Protein AF-A0A0C2SSU4-F1 (afdb_monomer_lite)

Organism: Amanita muscaria (strain Koide BX008) (NCBI:txid946122)

Secondary structure (DSSP, 8-state):
--TTSSSHHHHHHHHHHTSS-TT--HHHHHHHIIIIITSTT--GGGGGG--HHHHHHHHHHHHHHHHHHHHS-GGGT-------PPPP-TT----

Foldseek 3Di:
DQPPDPDPVVSVLVVVQPPPDPPHDPVVSVCCVPVAVPDPPHDVVVCPPDDPVVVVVVVVVVVVVVCCCVVQPVVVVHDDDDDDDDDPDDDPDDD

Structure (mmCIF, N/CA/C/O backbone):
data_AF-A0A0C2SSU4-F1
#
_entry.id   AF-A0A0C2SSU4-F1
#
loop_
_atom_site.group_PDB
_atom_site.id
_atom_site.type_symbol
_atom_site.label_atom_id
_atom_site.label_alt_id
_atom_site.label_comp_id
_atom_site.label_asym_id
_atom_site.label_entity_id
_atom_site.label_seq_id
_atom_site.pdbx_PDB_ins_code
_atom_site.Cartn_x
_atom_site.Cartn_y
_atom_site.Cartn_z
_atom_site.occupancy
_atom_site.B_iso_or_equiv
_atom_site.auth_seq_id
_atom_site.auth_comp_id
_atom_site.auth_asym_id
_atom_site.auth_atom_id
_atom_site.pdbx_PDB_model_num
ATOM 1 N N . TYR A 1 1 ? 4.659 5.794 -26.457 1.00 57.53 1 TYR A N 1
ATOM 2 C CA . TYR A 1 1 ? 6.025 5.295 -26.193 1.00 57.53 1 TYR A CA 1
ATOM 3 C C . TYR A 1 1 ? 6.331 5.559 -24.725 1.00 57.53 1 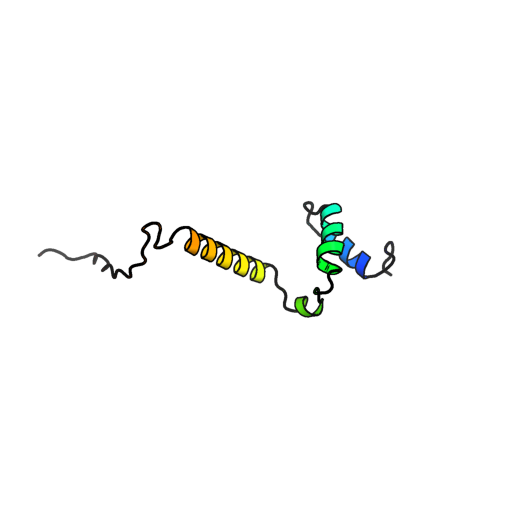TYR A C 1
ATOM 5 O O . TYR A 1 1 ? 6.200 6.699 -24.312 1.00 57.53 1 TYR A O 1
ATOM 13 N N . PHE A 1 2 ? 6.660 4.533 -23.931 1.00 68.12 2 PHE A N 1
ATOM 14 C CA . PHE A 1 2 ? 6.808 4.633 -22.463 1.00 68.12 2 PHE A CA 1
ATOM 15 C C . PHE A 1 2 ? 8.220 5.035 -22.004 1.00 68.12 2 PHE A C 1
ATOM 17 O O . PHE A 1 2 ? 8.569 4.847 -20.845 1.00 68.12 2 PHE A O 1
ATOM 24 N N . HIS A 1 3 ? 9.038 5.591 -22.902 1.00 67.88 3 HIS A N 1
ATOM 25 C CA . HIS A 1 3 ? 10.413 5.978 -22.589 1.00 67.88 3 HIS A CA 1
ATOM 26 C C . HIS A 1 3 ? 10.433 7.102 -21.548 1.00 67.88 3 HIS A C 1
ATOM 28 O O . HIS A 1 3 ? 9.625 8.026 -21.649 1.00 67.88 3 HIS A O 1
ATOM 34 N N . PRO A 1 4 ? 11.343 7.046 -20.561 1.00 83.75 4 PRO A N 1
ATOM 35 C CA . PRO A 1 4 ? 12.512 6.157 -20.445 1.00 83.75 4 PRO A CA 1
ATOM 36 C C . PRO A 1 4 ? 12.249 4.762 -19.832 1.00 83.75 4 PRO A C 1
ATOM 38 O O . PRO A 1 4 ? 13.196 4.016 -19.600 1.00 83.75 4 PRO A O 1
ATOM 41 N N . PHE A 1 5 ? 11.000 4.385 -19.555 1.00 86.19 5 PHE A N 1
ATOM 42 C CA . PHE A 1 5 ? 10.668 3.146 -18.849 1.00 86.19 5 PHE A CA 1
ATOM 43 C C . PHE A 1 5 ? 10.494 1.936 -19.788 1.00 86.19 5 PHE A C 1
ATOM 45 O O . PHE A 1 5 ? 9.989 2.078 -20.904 1.00 86.19 5 PHE A O 1
ATOM 52 N N . PRO A 1 6 ? 10.861 0.720 -19.331 1.00 87.19 6 PRO A N 1
ATOM 53 C CA . PRO A 1 6 ? 10.839 -0.493 -20.155 1.00 87.19 6 PRO A CA 1
ATOM 54 C C . PRO A 1 6 ? 9.429 -1.036 -20.429 1.00 87.19 6 PRO A C 1
ATOM 56 O O . PRO A 1 6 ? 9.246 -1.844 -21.335 1.00 87.19 6 PRO A O 1
ATOM 59 N N . ASN A 1 7 ? 8.428 -0.637 -19.640 1.00 89.62 7 ASN A N 1
ATOM 60 C CA . ASN A 1 7 ? 7.045 -1.080 -19.793 1.00 89.62 7 ASN A CA 1
ATOM 61 C C . ASN A 1 7 ? 6.058 -0.040 -19.232 1.00 89.62 7 ASN A C 1
ATOM 63 O O . ASN A 1 7 ? 6.435 0.878 -18.496 1.00 89.62 7 ASN A O 1
ATOM 67 N N . ALA A 1 8 ? 4.780 -0.205 -19.580 1.00 88.81 8 ALA A N 1
ATOM 68 C CA . ALA A 1 8 ? 3.705 0.690 -19.159 1.00 88.81 8 ALA A CA 1
ATOM 69 C C . ALA A 1 8 ? 3.498 0.700 -17.636 1.00 88.81 8 ALA A C 1
ATOM 71 O O . ALA A 1 8 ? 3.243 1.755 -17.063 1.00 88.81 8 ALA A O 1
ATOM 72 N N . SER A 1 9 ? 3.644 -0.446 -16.966 1.00 89.50 9 SER A N 1
ATOM 73 C CA . SER A 1 9 ? 3.437 -0.558 -15.517 1.00 89.50 9 SER A CA 1
ATOM 74 C C . SER A 1 9 ? 4.443 0.285 -14.733 1.00 89.50 9 SER A C 1
ATOM 76 O O . SER A 1 9 ? 4.052 1.053 -13.856 1.00 89.50 9 SER A O 1
ATOM 78 N N . SER A 1 10 ? 5.727 0.211 -15.091 1.00 89.50 10 SER A N 1
ATOM 79 C CA . SER A 1 10 ? 6.783 1.049 -14.518 1.00 89.50 10 SER A CA 1
ATOM 80 C C . SER A 1 10 ? 6.520 2.530 -14.777 1.00 89.50 10 SER A C 1
ATOM 82 O O . SER A 1 10 ? 6.678 3.337 -13.865 1.00 89.50 10 SER A O 1
ATOM 84 N N . TYR A 1 11 ? 6.062 2.886 -15.982 1.00 91.50 11 TYR A N 1
ATOM 85 C CA . TYR A 1 11 ? 5.671 4.261 -16.292 1.00 91.50 11 TYR A CA 1
ATOM 86 C C . TYR A 1 11 ? 4.512 4.742 -15.410 1.00 91.50 11 TYR A C 1
ATOM 88 O O . TYR A 1 11 ? 4.626 5.800 -14.803 1.00 91.50 11 TYR A O 1
ATOM 96 N N . HIS A 1 12 ? 3.423 3.979 -15.282 1.00 90.06 12 HIS A N 1
ATOM 97 C CA . HIS A 1 12 ? 2.271 4.378 -14.470 1.00 90.06 12 HIS A CA 1
ATOM 98 C C . HIS A 1 12 ? 2.618 4.510 -12.985 1.00 90.06 12 HIS A C 1
ATOM 100 O O . HIS A 1 12 ? 2.189 5.473 -12.351 1.00 90.06 12 HIS A O 1
ATOM 106 N N . LEU A 1 13 ? 3.431 3.595 -12.446 1.00 90.75 13 LEU A N 1
ATOM 107 C CA . LEU A 1 13 ? 3.907 3.666 -11.064 1.00 90.75 13 LEU A CA 1
ATOM 108 C C . LEU A 1 13 ? 4.756 4.914 -10.823 1.00 90.75 13 LEU A C 1
ATOM 110 O O . LEU A 1 13 ? 4.530 5.625 -9.848 1.00 90.75 13 LEU A O 1
ATOM 114 N N . MET A 1 14 ? 5.694 5.209 -11.723 1.00 90.88 14 MET A N 1
ATOM 115 C CA . MET A 1 14 ? 6.563 6.381 -11.599 1.00 90.88 14 MET A CA 1
ATOM 116 C C . MET A 1 14 ? 5.797 7.686 -11.836 1.00 90.88 14 MET A C 1
ATOM 118 O O . MET A 1 14 ? 5.977 8.646 -11.095 1.00 90.88 14 MET A O 1
ATOM 122 N N . ASN A 1 15 ? 4.882 7.716 -12.804 1.00 90.62 15 ASN A N 1
ATOM 123 C CA . ASN A 1 15 ? 4.017 8.867 -13.055 1.00 90.62 15 ASN A CA 1
ATOM 124 C C . ASN A 1 15 ? 3.110 9.166 -11.851 1.00 90.62 15 ASN A C 1
ATOM 126 O O . ASN A 1 15 ? 2.959 10.321 -11.467 1.00 90.62 15 ASN A O 1
ATOM 130 N N . TRP A 1 16 ? 2.548 8.133 -11.215 1.00 88.62 16 TRP A N 1
ATOM 131 C CA . TRP A 1 16 ? 1.813 8.284 -9.957 1.00 88.62 16 TRP A CA 1
ATOM 132 C C . TRP A 1 16 ? 2.724 8.732 -8.808 1.00 88.62 16 TRP A C 1
ATOM 134 O O . TRP A 1 16 ? 2.343 9.600 -8.023 1.00 88.62 16 TRP A O 1
ATOM 144 N N . PHE A 1 17 ? 3.934 8.181 -8.707 1.00 87.88 17 PHE A N 1
ATOM 145 C CA . PHE A 1 17 ? 4.879 8.540 -7.652 1.00 87.88 17 PHE A CA 1
ATOM 146 C C . PHE A 1 17 ? 5.255 10.025 -7.694 1.00 87.88 17 PHE A C 1
ATOM 148 O O . PHE A 1 17 ? 5.255 10.685 -6.660 1.00 87.88 17 PHE A O 1
ATOM 155 N N . TYR A 1 18 ? 5.512 10.553 -8.891 1.00 87.81 18 TYR A N 1
ATOM 156 C CA . TYR A 1 18 ? 5.841 11.962 -9.099 1.00 87.81 18 TYR A CA 1
ATOM 157 C C . TYR A 1 18 ? 4.610 12.880 -9.200 1.00 87.81 18 TYR A C 1
ATOM 159 O O . TYR A 1 18 ? 4.769 14.087 -9.377 1.00 87.81 18 TYR A O 1
ATOM 167 N N . SER A 1 19 ? 3.386 12.353 -9.070 1.00 84.44 19 SER A N 1
ATOM 168 C CA . SER A 1 19 ? 2.172 13.179 -9.070 1.00 84.44 19 SER A CA 1
ATOM 169 C C . SER A 1 19 ? 2.015 13.948 -7.750 1.00 84.44 19 SER A C 1
ATOM 171 O O . SER A 1 19 ? 2.057 13.336 -6.685 1.00 84.44 19 SER A O 1
ATOM 173 N N . GLU A 1 20 ? 1.867 15.278 -7.848 1.00 65.94 20 GLU A N 1
ATOM 174 C CA . GLU A 1 20 ? 1.445 16.328 -6.878 1.00 65.94 20 GLU A CA 1
ATOM 175 C C . GLU A 1 20 ? 1.773 16.194 -5.367 1.00 65.94 20 GLU A C 1
ATOM 177 O O . GLU A 1 20 ? 1.306 16.981 -4.547 1.00 65.94 20 GLU A O 1
ATOM 182 N N . SER A 1 21 ? 2.607 15.248 -4.948 1.00 71.50 21 SER A N 1
ATOM 183 C CA . SER A 1 21 ? 2.800 14.882 -3.547 1.00 71.50 21 SER A CA 1
ATOM 184 C C . SER A 1 21 ? 4.272 14.617 -3.256 1.00 71.50 21 SER A C 1
ATOM 186 O O . SER A 1 21 ? 4.824 13.577 -3.600 1.00 71.50 21 SER A O 1
ATOM 188 N N . ASN A 1 22 ? 4.884 15.543 -2.516 1.00 71.75 22 ASN A N 1
ATOM 189 C CA . ASN A 1 22 ? 6.289 15.465 -2.101 1.00 71.75 22 ASN A CA 1
ATOM 190 C C . ASN A 1 22 ? 6.530 14.540 -0.890 1.00 71.75 22 ASN A C 1
ATOM 192 O O . ASN A 1 22 ? 7.647 14.458 -0.391 1.00 71.75 22 ASN A O 1
ATOM 196 N N . SER A 1 23 ? 5.495 13.868 -0.377 1.00 82.00 23 SER A N 1
ATOM 197 C CA . SER A 1 23 ? 5.592 13.004 0.809 1.00 82.00 23 SER A CA 1
ATOM 198 C C . SER A 1 23 ? 5.918 11.543 0.487 1.00 82.00 23 SER A C 1
ATOM 200 O O . SER A 1 23 ? 6.118 10.746 1.403 1.00 82.00 23 SER A O 1
ATOM 202 N N . LYS A 1 24 ? 5.964 11.171 -0.798 1.00 85.94 24 LYS A N 1
ATOM 203 C CA . LYS A 1 24 ? 6.265 9.804 -1.231 1.00 85.94 24 LYS A CA 1
ATOM 204 C C . LYS A 1 24 ? 7.773 9.594 -1.296 1.00 85.94 24 LYS A C 1
ATOM 206 O O . LYS A 1 24 ? 8.506 10.396 -1.865 1.00 85.94 24 LYS A O 1
ATOM 211 N N . THR A 1 25 ? 8.236 8.479 -0.745 1.00 88.38 25 THR A N 1
ATOM 212 C CA . THR A 1 25 ? 9.650 8.080 -0.796 1.00 88.38 25 THR A CA 1
ATOM 213 C C . THR A 1 25 ? 9.840 6.865 -1.695 1.00 88.38 25 THR A C 1
ATOM 215 O O . THR A 1 25 ? 8.981 5.984 -1.744 1.00 88.38 25 THR A O 1
ATOM 218 N N . LEU A 1 26 ? 10.986 6.774 -2.376 1.00 90.00 26 LEU A N 1
ATOM 219 C CA . LEU A 1 26 ? 11.287 5.638 -3.258 1.00 90.00 26 LEU A CA 1
ATOM 220 C C . LEU A 1 26 ? 11.200 4.295 -2.510 1.00 90.00 26 LEU A C 1
ATOM 222 O O . LEU A 1 26 ? 10.624 3.340 -3.016 1.00 90.00 26 LEU A O 1
ATOM 226 N N . GLY A 1 27 ? 11.641 4.251 -1.248 1.00 91.38 27 GLY A N 1
ATOM 227 C CA . GLY A 1 27 ? 11.523 3.048 -0.420 1.00 91.38 27 GLY A CA 1
ATOM 228 C C . GLY A 1 27 ? 10.082 2.658 -0.058 1.00 91.38 27 GLY A C 1
ATOM 229 O O . GLY A 1 27 ? 9.822 1.489 0.221 1.00 91.38 27 GLY A O 1
ATOM 230 N N . GLN A 1 28 ? 9.129 3.597 -0.050 1.00 89.56 28 GLN A N 1
ATOM 231 C CA . GLN A 1 28 ? 7.702 3.270 0.075 1.00 89.56 28 GLN A CA 1
ATOM 232 C C . GLN A 1 28 ? 7.134 2.732 -1.241 1.00 89.56 28 GLN A C 1
ATOM 234 O O . GLN A 1 28 ? 6.289 1.840 -1.203 1.00 89.56 28 GLN A O 1
ATOM 239 N N . LEU A 1 29 ? 7.611 3.230 -2.387 1.00 91.69 29 LEU A N 1
ATOM 240 C CA . LEU A 1 29 ? 7.220 2.712 -3.699 1.00 91.69 29 LEU A CA 1
ATOM 241 C C . LEU A 1 29 ? 7.685 1.260 -3.882 1.00 91.69 29 LEU A C 1
ATOM 243 O O . LEU A 1 29 ? 6.881 0.412 -4.264 1.00 91.69 29 LEU A O 1
ATOM 247 N N . ASP A 1 30 ? 8.932 0.946 -3.527 1.00 92.88 30 ASP A N 1
ATOM 248 C CA . ASP A 1 30 ? 9.443 -0.430 -3.591 1.00 92.88 30 ASP A CA 1
ATOM 249 C C . ASP A 1 30 ? 8.636 -1.378 -2.696 1.00 92.88 30 ASP A C 1
ATOM 251 O O . ASP A 1 30 ? 8.259 -2.476 -3.113 1.00 92.88 30 ASP A O 1
ATOM 255 N N . ARG A 1 31 ? 8.295 -0.935 -1.476 1.00 93.94 31 ARG A N 1
ATOM 256 C CA . ARG A 1 31 ? 7.429 -1.710 -0.576 1.00 93.94 31 ARG A CA 1
ATOM 257 C C . ARG A 1 31 ? 6.032 -1.907 -1.151 1.00 93.94 31 ARG A C 1
ATOM 259 O O . ARG A 1 31 ? 5.509 -3.008 -1.029 1.00 93.94 31 ARG A O 1
ATOM 266 N N . LEU A 1 32 ? 5.438 -0.900 -1.791 1.00 93.00 32 LEU A N 1
ATOM 267 C CA . LEU A 1 32 ? 4.138 -1.043 -2.453 1.00 93.00 32 LEU A CA 1
ATOM 268 C C . LEU A 1 32 ? 4.185 -2.148 -3.517 1.00 93.00 32 LEU A C 1
ATOM 270 O O . LEU A 1 32 ? 3.311 -3.012 -3.552 1.00 93.00 32 LEU A O 1
ATOM 274 N N . VAL A 1 33 ? 5.225 -2.170 -4.351 1.00 93.19 33 VAL A N 1
ATOM 275 C CA . VAL A 1 33 ? 5.365 -3.196 -5.392 1.00 93.19 33 VAL A CA 1
ATOM 276 C C . VAL A 1 33 ? 5.541 -4.582 -4.772 1.00 93.19 33 VAL A C 1
ATOM 278 O O . VAL A 1 33 ? 4.788 -5.500 -5.089 1.00 93.19 33 VAL A O 1
ATOM 281 N N . GLN A 1 34 ? 6.498 -4.741 -3.857 1.00 93.75 34 GLN A N 1
ATOM 282 C CA . GLN A 1 34 ? 6.854 -6.053 -3.310 1.00 93.75 34 GLN A CA 1
ATOM 283 C C . GLN A 1 34 ? 5.818 -6.612 -2.331 1.00 93.75 34 GLN A C 1
ATOM 285 O O . GLN A 1 34 ? 5.583 -7.819 -2.291 1.00 93.75 34 GLN A O 1
ATOM 290 N N . GLN A 1 35 ? 5.230 -5.753 -1.501 1.00 93.88 35 GLN A N 1
ATOM 291 C CA . GLN A 1 35 ? 4.387 -6.175 -0.384 1.00 93.88 35 GLN A CA 1
ATOM 292 C C . GLN A 1 35 ? 2.894 -6.079 -0.679 1.00 93.88 35 GLN A C 1
ATOM 294 O O . GLN A 1 35 ? 2.124 -6.639 0.096 1.00 93.88 35 GLN A O 1
ATOM 299 N N . VAL A 1 36 ? 2.492 -5.409 -1.764 1.00 92.56 36 VAL A N 1
ATOM 300 C CA . VAL A 1 36 ? 1.081 -5.270 -2.151 1.00 92.56 36 VAL A CA 1
ATOM 301 C C . VAL A 1 36 ? 0.855 -5.830 -3.549 1.00 92.56 36 VAL A C 1
ATOM 303 O O . VAL A 1 36 ? 0.158 -6.823 -3.684 1.00 92.56 36 VAL A O 1
ATOM 306 N N . ILE A 1 37 ? 1.476 -5.253 -4.583 1.00 92.69 37 ILE A N 1
ATOM 307 C CA . ILE A 1 37 ? 1.142 -5.587 -5.981 1.00 92.69 37 ILE A CA 1
ATOM 308 C C . ILE A 1 37 ? 1.564 -7.013 -6.359 1.00 92.69 37 ILE A C 1
ATOM 310 O O . ILE A 1 37 ? 0.829 -7.706 -7.052 1.00 92.69 37 ILE A O 1
ATOM 314 N N . LEU A 1 38 ? 2.743 -7.462 -5.916 1.00 93.50 38 LEU A N 1
ATOM 315 C CA . LEU A 1 38 ? 3.261 -8.804 -6.220 1.00 93.50 38 LEU A CA 1
ATOM 316 C C . LEU A 1 38 ? 2.706 -9.907 -5.308 1.00 93.50 38 LEU A C 1
ATOM 318 O O . LEU A 1 38 ? 3.116 -11.064 -5.422 1.00 93.50 38 LEU A O 1
ATOM 322 N N . LYS A 1 39 ? 1.809 -9.576 -4.376 1.00 94.38 39 LYS A N 1
ATOM 323 C CA . LYS A 1 39 ? 1.213 -10.583 -3.504 1.00 94.38 39 LYS A CA 1
ATOM 324 C C . LYS A 1 39 ? 0.259 -11.487 -4.301 1.00 94.38 39 LYS A C 1
ATOM 326 O O . LYS A 1 39 ? -0.474 -10.992 -5.151 1.00 94.38 39 LYS A O 1
ATOM 331 N N . PRO A 1 40 ? 0.241 -12.807 -4.039 1.00 91.56 40 PRO A N 1
ATOM 332 C CA . PRO A 1 40 ? -0.541 -13.762 -4.832 1.00 91.56 40 PRO A CA 1
ATOM 333 C C . PRO A 1 40 ? -2.061 -13.589 -4.687 1.00 91.56 40 PRO A C 1
ATOM 335 O O . PRO A 1 40 ? -2.823 -14.031 -5.540 1.00 91.56 40 PRO A O 1
ATOM 338 N N . ASP A 1 41 ? -2.503 -12.966 -3.600 1.00 93.06 41 ASP A N 1
ATOM 339 C CA . ASP A 1 41 ? -3.892 -12.627 -3.305 1.00 93.06 41 ASP A CA 1
ATOM 340 C C . ASP A 1 41 ? -4.302 -11.246 -3.837 1.00 93.06 41 ASP A C 1
ATOM 342 O O . ASP A 1 41 ? -5.487 -10.918 -3.820 1.00 93.06 41 ASP A O 1
ATOM 346 N N . PHE A 1 42 ? -3.362 -10.450 -4.353 1.00 91.38 42 PHE A N 1
ATOM 347 C CA . PHE A 1 42 ? -3.665 -9.148 -4.931 1.00 91.38 42 PHE A CA 1
ATOM 348 C C . PHE A 1 42 ? -4.225 -9.29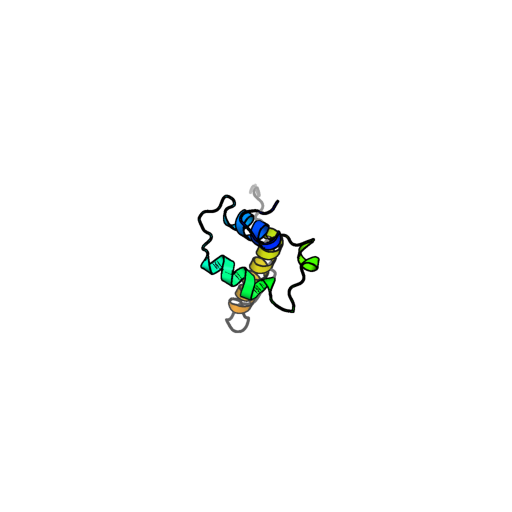5 -6.348 1.00 91.38 42 PHE A C 1
ATOM 350 O O . PHE A 1 42 ? -3.555 -9.783 -7.260 1.00 91.38 42 PHE A O 1
ATOM 357 N N . LYS A 1 43 ? -5.458 -8.824 -6.552 1.00 92.56 43 LYS A N 1
ATOM 358 C CA . LYS A 1 43 ? -6.131 -8.842 -7.853 1.00 92.56 43 LYS A CA 1
ATOM 359 C C . LYS A 1 43 ? -6.495 -7.427 -8.267 1.00 92.56 43 LYS A C 1
ATOM 361 O O . LYS A 1 43 ? -7.245 -6.740 -7.580 1.00 92.56 43 LYS A O 1
ATOM 366 N N . CYS A 1 44 ? -6.021 -7.006 -9.439 1.00 88.44 44 CYS A N 1
ATOM 367 C CA . CYS A 1 44 ? -6.385 -5.699 -9.997 1.00 88.44 44 CYS A CA 1
ATOM 368 C C . CYS A 1 44 ? -7.902 -5.531 -10.180 1.00 88.44 44 CYS A C 1
ATOM 370 O O . CYS A 1 44 ? -8.407 -4.416 -10.090 1.00 88.44 44 CYS A O 1
ATOM 372 N N . GLU A 1 45 ? -8.633 -6.621 -10.413 1.00 92.25 45 GLU A N 1
ATOM 373 C CA . GLU A 1 45 ? -10.092 -6.628 -10.579 1.00 92.25 45 GLU A CA 1
ATOM 374 C C . GLU A 1 45 ? -10.829 -6.102 -9.339 1.00 92.25 45 GLU A C 1
ATOM 376 O O . GLU A 1 45 ? -11.822 -5.382 -9.464 1.00 92.25 45 GLU A O 1
ATOM 381 N N . ASP A 1 46 ? -10.298 -6.375 -8.144 1.00 90.81 46 ASP A N 1
ATOM 382 C CA . ASP A 1 46 ? -10.883 -5.916 -6.881 1.00 90.81 46 ASP A CA 1
ATOM 383 C C . ASP A 1 46 ? -10.783 -4.387 -6.733 1.00 90.81 46 ASP A C 1
ATOM 385 O O . ASP A 1 46 ? -11.563 -3.765 -6.007 1.00 90.81 46 ASP A O 1
ATOM 389 N N . LEU A 1 47 ? -9.865 -3.752 -7.472 1.00 90.25 47 LEU A N 1
ATOM 390 C CA . LEU A 1 47 ? -9.652 -2.308 -7.440 1.00 90.25 47 LEU A CA 1
ATOM 391 C C . LEU A 1 47 ? -10.603 -1.515 -8.343 1.00 90.25 47 LEU A C 1
ATOM 393 O O . LEU A 1 47 ? -10.663 -0.293 -8.224 1.00 90.25 47 LEU A O 1
ATOM 397 N N . ILE A 1 48 ? -11.401 -2.170 -9.193 1.00 90.94 48 ILE A N 1
ATOM 398 C CA . ILE A 1 48 ? -12.327 -1.486 -10.118 1.00 90.94 48 ILE A CA 1
ATOM 399 C C . ILE A 1 48 ? -13.342 -0.612 -9.364 1.00 90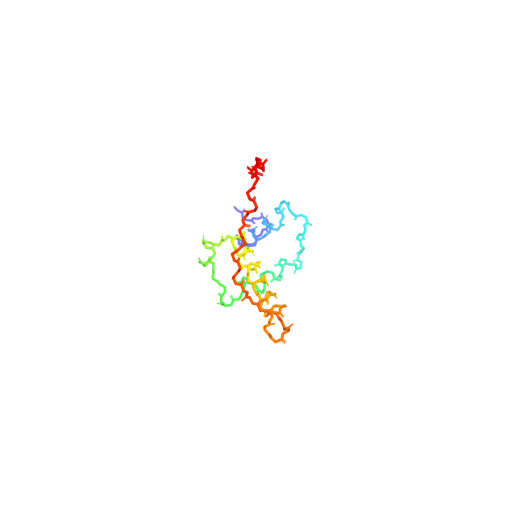.94 48 ILE A C 1
ATOM 401 O O . ILE A 1 48 ? -13.740 0.446 -9.846 1.00 90.94 48 ILE A O 1
ATOM 405 N N . LYS A 1 49 ? -13.761 -1.045 -8.171 1.00 88.81 49 LYS A N 1
ATOM 406 C CA . LYS A 1 49 ? -14.695 -0.311 -7.297 1.00 88.81 49 LYS A CA 1
ATOM 407 C C . LYS A 1 49 ? -14.016 0.231 -6.036 1.00 88.81 49 LYS A C 1
ATOM 409 O O . LYS A 1 49 ? -14.699 0.588 -5.073 1.00 88.81 49 LYS A O 1
ATOM 414 N N . PHE A 1 50 ? -12.684 0.232 -6.005 1.00 90.38 50 PHE A N 1
ATOM 415 C CA . PHE A 1 50 ? -11.935 0.683 -4.844 1.00 90.38 50 PHE A CA 1
ATOM 416 C C . PHE A 1 50 ? -12.005 2.204 -4.713 1.00 90.38 50 PHE A C 1
ATOM 418 O O . PHE A 1 50 ? -11.764 2.950 -5.661 1.00 90.38 50 PHE A O 1
ATOM 425 N N . HIS A 1 51 ? -12.287 2.663 -3.495 1.00 90.06 51 HIS A N 1
ATOM 426 C CA . HIS A 1 51 ? -12.293 4.075 -3.145 1.00 90.06 51 HIS A CA 1
ATOM 427 C C . HIS A 1 51 ? -11.581 4.267 -1.808 1.00 90.06 51 HIS A C 1
ATOM 429 O O . HIS A 1 51 ? -12.078 3.830 -0.770 1.00 90.06 51 HIS A O 1
ATOM 435 N N . ALA A 1 52 ? -10.446 4.971 -1.828 1.00 89.19 52 ALA A N 1
ATOM 436 C CA . ALA A 1 52 ? -9.610 5.173 -0.643 1.00 89.19 52 ALA A CA 1
ATOM 437 C C . ALA A 1 52 ? -10.387 5.788 0.536 1.00 89.19 52 ALA A C 1
ATOM 439 O O . ALA A 1 52 ? -10.266 5.316 1.662 1.00 89.19 52 ALA A O 1
ATOM 440 N N . ASN A 1 53 ? -11.251 6.776 0.270 1.00 90.38 53 ASN A N 1
ATOM 441 C CA . ASN A 1 53 ? -12.066 7.423 1.306 1.00 90.38 53 ASN A CA 1
ATOM 442 C C . ASN A 1 53 ? -13.026 6.447 1.994 1.00 90.38 53 ASN A C 1
ATOM 444 O O . ASN A 1 53 ? -13.169 6.481 3.213 1.00 90.38 53 ASN A O 1
ATOM 448 N N . ARG A 1 54 ? -13.659 5.553 1.226 1.00 90.75 54 ARG A N 1
ATOM 449 C CA . ARG A 1 54 ? -14.601 4.568 1.767 1.00 90.75 54 ARG A CA 1
ATOM 450 C C . ARG A 1 54 ? -13.887 3.562 2.665 1.00 90.75 54 ARG A C 1
ATOM 452 O O . ARG A 1 54 ? -14.378 3.248 3.746 1.00 90.75 54 ARG A O 1
ATOM 459 N N . GLU A 1 55 ? -12.732 3.069 2.228 1.00 87.69 55 GLU A N 1
ATOM 460 C CA . GLU A 1 55 ? -11.959 2.111 3.020 1.00 87.69 55 GLU A CA 1
ATOM 461 C C . GLU A 1 55 ? -11.347 2.760 4.267 1.00 87.69 55 GLU A C 1
ATOM 463 O O . GLU A 1 55 ? -11.348 2.133 5.325 1.00 87.69 55 GLU A O 1
ATOM 468 N N . SER A 1 56 ? -10.927 4.030 4.191 1.00 86.50 56 SER A N 1
ATOM 469 C CA . SER A 1 56 ? -10.508 4.804 5.369 1.00 86.50 56 SER A CA 1
ATOM 470 C C . SER A 1 56 ? -11.643 4.931 6.382 1.00 86.50 56 SER A C 1
ATOM 472 O O . SER A 1 56 ? -11.469 4.559 7.535 1.00 86.50 56 SER A O 1
ATOM 474 N N . GLN A 1 57 ? -12.834 5.353 5.944 1.00 87.81 57 GLN A N 1
ATOM 475 C CA . GLN A 1 57 ? -14.002 5.470 6.822 1.00 87.81 57 GLN A CA 1
ATOM 476 C C . GLN A 1 57 ? -14.368 4.134 7.474 1.00 87.81 57 GLN A C 1
ATOM 478 O O . GLN A 1 57 ? -14.684 4.083 8.660 1.00 87.81 57 GLN A O 1
ATOM 483 N N . ARG A 1 58 ? -14.307 3.031 6.718 1.00 82.75 58 ARG A N 1
ATOM 484 C CA . ARG A 1 58 ? -14.565 1.691 7.260 1.00 82.75 58 ARG A CA 1
ATOM 485 C C . ARG A 1 58 ? -13.553 1.323 8.344 1.00 82.75 58 ARG A C 1
ATOM 487 O O . ARG A 1 58 ? -13.941 0.752 9.359 1.00 82.75 58 ARG A O 1
ATOM 494 N N . LEU A 1 59 ? -12.278 1.645 8.136 1.00 79.94 59 LEU A N 1
ATOM 495 C CA . LEU A 1 59 ? -11.217 1.410 9.111 1.00 79.94 59 LEU A CA 1
ATOM 496 C C . LEU A 1 59 ? -11.408 2.259 10.374 1.00 79.94 59 LEU A C 1
ATOM 498 O O . LEU A 1 59 ? -11.222 1.741 11.470 1.00 79.94 59 LEU A O 1
ATOM 502 N N . ASP A 1 60 ? -11.812 3.519 10.230 1.00 81.88 60 ASP A N 1
ATOM 503 C CA . ASP A 1 60 ? -12.057 4.416 11.362 1.00 81.88 60 ASP A CA 1
ATOM 504 C C . ASP A 1 60 ? -13.233 3.922 12.210 1.00 81.88 60 ASP A C 1
ATOM 506 O O . ASP A 1 60 ? -13.081 3.733 13.411 1.00 81.88 60 ASP A O 1
ATOM 510 N N . VAL A 1 61 ? -14.353 3.542 11.584 1.00 80.25 61 VAL A N 1
ATOM 511 C CA . VAL A 1 61 ? -15.501 2.948 12.295 1.00 80.25 61 VAL A CA 1
ATOM 512 C C . VAL A 1 61 ? -15.117 1.654 13.018 1.00 80.25 61 VAL A C 1
ATOM 514 O O . VAL A 1 61 ? -15.576 1.400 14.131 1.00 80.25 61 VAL A O 1
ATOM 517 N N . LEU A 1 62 ? -14.281 0.812 12.403 1.00 74.69 62 LEU A N 1
ATOM 518 C CA . LEU A 1 62 ? -13.801 -0.414 13.042 1.00 74.69 62 LEU A CA 1
ATOM 519 C C . LEU A 1 62 ? -12.874 -0.115 14.221 1.00 74.69 62 LEU A C 1
ATOM 521 O O . LEU A 1 62 ? -13.005 -0.767 15.253 1.00 74.69 62 LEU A O 1
ATOM 525 N N . LYS A 1 63 ? -11.968 0.858 14.096 1.00 73.62 63 LYS A N 1
ATOM 526 C CA . LYS A 1 63 ? -11.113 1.302 15.202 1.00 73.62 63 LYS A CA 1
ATOM 527 C C . LYS A 1 63 ? -11.943 1.859 16.343 1.00 73.62 63 LYS A C 1
ATOM 529 O O . LYS A 1 63 ? -11.723 1.445 17.473 1.00 73.62 63 LYS A O 1
ATOM 534 N N . ASP A 1 64 ? -12.911 2.720 16.049 1.00 74.69 64 ASP A N 1
ATOM 535 C CA . ASP A 1 64 ? -13.804 3.305 17.046 1.00 74.69 64 ASP A CA 1
ATOM 536 C C . ASP A 1 64 ? -14.622 2.227 17.747 1.00 74.69 64 ASP A C 1
ATOM 538 O O . ASP A 1 64 ? -14.776 2.260 18.964 1.00 74.69 64 ASP A O 1
ATOM 542 N N . LYS A 1 65 ? -15.092 1.220 17.003 1.00 71.88 65 LYS A N 1
ATOM 543 C CA . LYS A 1 65 ? -15.803 0.080 17.577 1.00 71.88 65 LYS A CA 1
ATOM 544 C C . LYS A 1 65 ? -14.898 -0.786 18.451 1.00 71.88 65 LYS A C 1
ATOM 546 O O . LYS A 1 65 ? -15.289 -1.113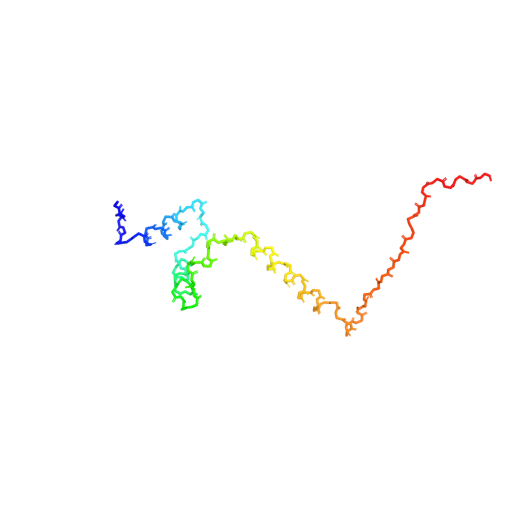 19.559 1.00 71.88 65 LYS A O 1
ATOM 551 N N . VAL A 1 66 ? -13.696 -1.136 17.991 1.00 73.75 66 VAL A N 1
ATOM 552 C CA . VAL A 1 66 ? -12.732 -1.932 18.774 1.00 73.75 66 VAL A CA 1
ATOM 553 C C . VAL A 1 66 ? -12.281 -1.173 20.022 1.00 73.75 66 VAL A C 1
ATOM 555 O O . VAL A 1 66 ? -12.181 -1.761 21.093 1.00 73.75 66 VAL A O 1
ATOM 558 N N . LEU A 1 67 ? -12.048 0.136 19.908 1.00 69.44 67 LEU A N 1
ATOM 559 C CA . LEU A 1 67 ? -11.758 1.008 21.043 1.00 69.44 67 LEU A CA 1
ATOM 560 C C . LEU A 1 67 ? -12.942 1.065 22.004 1.00 69.44 67 LEU A C 1
ATOM 562 O O . LEU A 1 67 ? -12.740 0.907 23.200 1.00 69.44 67 LEU A O 1
ATOM 566 N N . ALA A 1 68 ? -14.168 1.236 21.509 1.00 65.25 68 ALA A N 1
ATOM 567 C CA . ALA A 1 68 ? -15.357 1.246 22.352 1.00 65.25 68 ALA A CA 1
ATOM 568 C C . ALA A 1 68 ? -15.564 -0.101 23.063 1.00 65.25 68 ALA A C 1
ATOM 570 O O . ALA A 1 68 ? -15.793 -0.1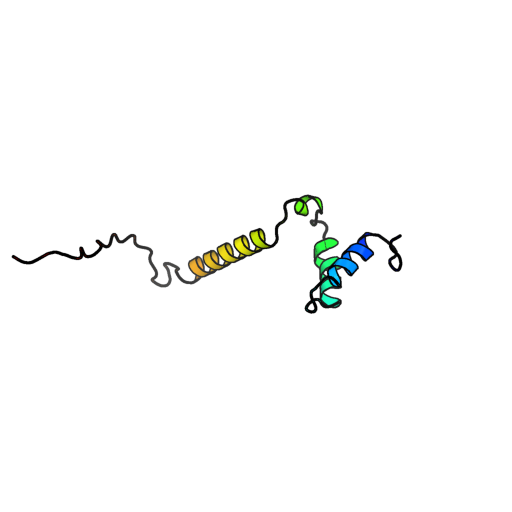27 24.268 1.00 65.25 68 ALA A O 1
ATOM 571 N N . ASP A 1 69 ? -15.400 -1.211 22.346 1.00 69.19 69 ASP A N 1
ATOM 572 C CA . ASP A 1 69 ? -15.497 -2.569 22.884 1.00 69.19 69 ASP A CA 1
ATOM 573 C C . ASP A 1 69 ? -14.341 -2.896 23.850 1.00 69.19 69 ASP A C 1
ATOM 575 O O . ASP A 1 69 ? -14.462 -3.819 24.648 1.00 69.19 69 ASP A O 1
ATOM 579 N N . SER A 1 70 ? -13.219 -2.170 23.795 1.00 68.69 70 SER A N 1
ATOM 580 C CA . SER A 1 70 ? -12.091 -2.322 24.725 1.00 68.69 70 SER A CA 1
ATOM 581 C C . SER A 1 70 ? -12.155 -1.380 25.927 1.00 68.69 70 SER A C 1
ATOM 583 O O . SER A 1 70 ? -11.645 -1.745 26.976 1.00 68.69 70 SER A O 1
ATOM 585 N N . LEU A 1 71 ? -12.704 -0.172 25.778 1.00 64.44 71 LEU A N 1
ATOM 586 C CA . LEU A 1 71 ? -12.735 0.862 26.823 1.00 64.44 71 LEU A CA 1
ATOM 587 C C . LEU A 1 71 ? -14.027 0.837 27.645 1.00 64.44 71 LEU A C 1
ATOM 589 O O . LEU A 1 71 ? -14.034 1.280 28.790 1.00 64.44 71 LEU A O 1
ATOM 593 N N . PHE A 1 72 ? -15.122 0.340 27.066 1.00 64.12 72 PHE A N 1
ATOM 594 C CA . PHE A 1 72 ? -16.439 0.279 27.701 1.00 64.12 72 PHE A CA 1
ATOM 595 C C . PHE A 1 72 ? -16.876 -1.168 27.940 1.00 64.12 72 PHE A C 1
ATOM 597 O O . PHE A 1 72 ? -18.037 -1.527 27.727 1.00 64.12 72 PHE A O 1
ATOM 604 N N . GLN A 1 73 ? -15.943 -2.020 28.367 1.00 62.78 73 GLN A N 1
ATOM 605 C CA . GLN A 1 73 ? -16.278 -3.383 28.757 1.00 62.78 73 GLN A CA 1
ATOM 606 C C . GLN A 1 73 ? -17.091 -3.378 30.049 1.00 62.78 73 GLN A C 1
ATOM 608 O O . GLN A 1 73 ? -16.779 -2.664 31.001 1.00 62.78 73 GLN A O 1
ATOM 613 N N . ALA A 1 74 ? -18.099 -4.251 30.119 1.00 60.06 74 ALA A N 1
ATOM 614 C CA . ALA A 1 74 ? -18.871 -4.471 31.343 1.00 60.06 74 ALA A CA 1
ATOM 615 C C . ALA A 1 74 ? -17.992 -4.915 32.524 1.00 60.06 74 ALA A C 1
ATOM 617 O O . ALA A 1 74 ? -18.322 -4.638 33.675 1.00 60.06 74 ALA A O 1
ATOM 618 N N . ALA A 1 75 ? -16.856 -5.560 32.232 1.00 60.47 75 ALA A N 1
ATOM 619 C CA . ALA A 1 75 ? -15.845 -5.927 33.219 1.00 60.47 75 ALA A CA 1
ATOM 620 C C . ALA A 1 75 ? -15.199 -4.705 33.898 1.00 60.47 75 ALA A C 1
ATOM 622 O O . ALA A 1 75 ? -14.886 -4.774 35.083 1.00 60.47 75 ALA A O 1
ATOM 623 N N . ASP A 1 76 ? -15.088 -3.577 33.190 1.00 67.00 76 ASP A N 1
ATOM 624 C CA . ASP A 1 76 ? -14.512 -2.325 33.697 1.00 67.00 76 ASP A CA 1
ATOM 625 C C . ASP A 1 76 ? -15.560 -1.430 34.388 1.00 67.00 76 ASP A C 1
ATOM 627 O O . ASP A 1 76 ? -15.318 -0.254 34.658 1.00 67.00 76 ASP A O 1
ATOM 631 N N . GLY A 1 77 ? -16.752 -1.969 34.671 1.00 71.50 77 GLY A N 1
ATOM 632 C CA . GLY A 1 77 ? -17.837 -1.254 35.349 1.00 71.50 77 GLY A CA 1
ATOM 633 C C . GLY A 1 77 ? -18.674 -0.348 34.441 1.00 71.50 77 GLY A C 1
ATOM 634 O O . GLY A 1 77 ? -19.592 0.318 34.922 1.00 71.50 77 GLY A O 1
ATOM 635 N N . TRP A 1 78 ? -18.411 -0.342 33.132 1.00 75.81 78 TRP A N 1
ATOM 636 C CA . TRP A 1 78 ? -19.200 0.401 32.153 1.00 75.81 78 TRP A CA 1
ATOM 637 C C . TRP A 1 78 ? -20.399 -0.416 31.681 1.00 75.81 78 TRP A C 1
ATOM 639 O O . TRP A 1 78 ? -20.256 -1.504 31.134 1.00 75.81 78 TRP A O 1
ATOM 649 N N . TYR A 1 79 ? -21.606 0.118 31.842 1.00 67.06 79 TYR A N 1
ATOM 650 C CA . TYR A 1 79 ? -22.825 -0.526 31.363 1.00 67.06 79 TYR A CA 1
ATOM 651 C C . TYR A 1 79 ? -23.665 0.465 30.563 1.00 67.06 79 TYR A C 1
ATOM 653 O O . TYR A 1 79 ? -23.810 1.636 30.911 1.00 67.06 79 TYR A O 1
ATOM 661 N N . LYS A 1 80 ? -24.208 -0.011 29.443 1.00 75.94 80 LYS A N 1
ATOM 662 C CA . LYS A 1 80 ? -25.030 0.805 28.553 1.00 75.94 80 LYS A CA 1
ATOM 663 C C . LYS A 1 80 ? -26.471 0.805 29.057 1.00 75.94 80 LYS A C 1
ATOM 665 O O . LYS A 1 80 ? -27.084 -0.256 29.141 1.00 75.94 80 LYS A O 1
ATOM 670 N N . ILE A 1 81 ? -27.020 1.985 29.342 1.00 79.75 81 ILE A N 1
ATOM 671 C CA . ILE A 1 81 ? -28.442 2.160 29.669 1.00 79.75 81 ILE A CA 1
ATOM 672 C C . ILE A 1 81 ? -29.113 3.091 28.667 1.00 79.75 81 ILE A C 1
ATOM 674 O O . ILE A 1 81 ? -28.518 4.065 28.211 1.00 79.75 81 ILE A O 1
ATOM 678 N N . ASN A 1 82 ? -30.370 2.799 28.342 1.00 82.06 82 ASN A N 1
ATOM 679 C CA . ASN A 1 82 ? -31.222 3.720 27.603 1.00 82.06 82 ASN A CA 1
ATOM 680 C C . ASN A 1 82 ? -31.993 4.564 28.619 1.00 82.06 82 ASN A C 1
ATOM 682 O O . ASN A 1 82 ? -32.842 4.037 29.337 1.00 82.06 82 ASN A O 1
ATOM 686 N N . LEU A 1 83 ? -31.691 5.860 28.686 1.00 82.94 83 LEU A N 1
ATOM 687 C CA . LEU A 1 83 ? -32.396 6.811 29.541 1.00 82.94 83 LEU A CA 1
ATOM 688 C C . LEU A 1 83 ? -33.185 7.784 28.660 1.00 82.94 83 LEU A C 1
ATOM 690 O O . LEU A 1 83 ? -32.621 8.425 27.776 1.00 82.94 83 LEU A O 1
ATOM 694 N N . SER A 1 84 ? -34.487 7.907 28.910 1.00 81.12 84 SER A N 1
ATOM 695 C CA . SER A 1 84 ? -35.327 8.929 28.284 1.00 81.12 84 SER A CA 1
ATOM 696 C C . SER A 1 84 ? -35.340 10.163 29.181 1.00 81.12 84 SER A C 1
ATOM 698 O O . SER A 1 84 ? -36.038 10.175 30.193 1.00 81.12 84 SER A O 1
ATOM 700 N N . ILE A 1 85 ? -34.556 11.185 28.837 1.00 82.12 85 ILE A N 1
ATOM 701 C CA . ILE A 1 85 ? -34.541 12.454 29.574 1.00 82.12 85 ILE A CA 1
ATOM 702 C C . ILE A 1 85 ? -35.602 13.373 28.959 1.00 82.12 85 ILE A C 1
ATOM 704 O O . ILE A 1 85 ? -35.479 13.718 27.781 1.00 82.12 85 ILE A O 1
ATOM 708 N N . PRO A 1 86 ? -36.643 13.777 29.706 1.00 80.12 86 PRO A N 1
ATOM 709 C CA . PRO A 1 86 ? -37.581 14.775 29.220 1.00 80.12 86 PRO A CA 1
ATOM 710 C C . PRO A 1 86 ? -36.854 16.114 29.080 1.00 80.12 86 PRO A C 1
ATOM 712 O O . PRO A 1 86 ? -36.170 16.562 30.001 1.00 80.12 86 PRO A O 1
ATOM 715 N N . VAL A 1 87 ? -36.993 16.755 27.922 1.00 79.56 87 VAL A N 1
ATOM 716 C CA . VAL A 1 87 ? -36.473 18.110 27.731 1.00 79.56 87 VAL A CA 1
ATOM 717 C C . VAL A 1 87 ? -37.216 19.074 28.666 1.00 79.56 87 VAL A C 1
ATOM 719 O O . VAL A 1 87 ? -38.443 18.983 28.775 1.00 79.56 87 VAL A O 1
ATOM 722 N N . PRO A 1 88 ? -36.519 19.986 29.366 1.00 74.25 88 PRO A N 1
ATOM 723 C CA . PRO A 1 88 ? -37.194 21.005 30.152 1.00 74.25 88 PRO A CA 1
ATOM 724 C C . PRO A 1 88 ? -37.983 21.914 29.203 1.00 74.25 88 PRO A C 1
ATOM 726 O O . PRO A 1 88 ? -37.414 22.533 28.306 1.00 74.25 88 PRO A O 1
ATOM 729 N N . PHE A 1 89 ? -39.305 21.968 29.379 1.00 64.56 89 PHE A N 1
ATOM 730 C CA . PHE A 1 89 ? -40.159 22.909 28.662 1.00 64.56 89 PHE A CA 1
ATOM 731 C C . PHE A 1 89 ? -39.826 24.335 29.122 1.00 64.56 89 PHE A C 1
ATOM 733 O O . PHE A 1 89 ? -40.171 24.739 30.234 1.00 64.56 89 PHE A O 1
ATOM 740 N N . GLU A 1 90 ? -39.171 25.109 28.257 1.00 61.25 90 GLU A N 1
ATOM 741 C CA . GLU A 1 90 ? -39.159 26.568 28.348 1.00 61.25 90 GLU A CA 1
ATOM 742 C C . GLU A 1 90 ? -40.618 27.062 28.304 1.00 61.25 90 GLU A C 1
ATOM 744 O O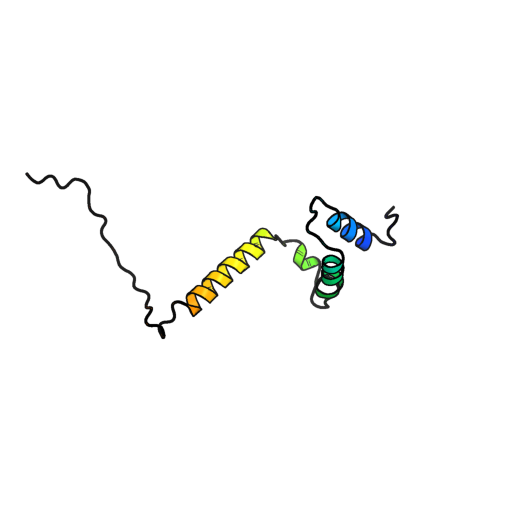 . GLU A 1 90 ? -41.333 26.788 27.340 1.00 61.25 90 GLU A O 1
ATOM 749 N N . ASN A 1 91 ? -41.040 27.812 29.333 1.00 56.66 91 ASN A N 1
ATOM 750 C CA . ASN A 1 91 ? -42.305 28.570 29.454 1.00 56.66 91 ASN A CA 1
ATOM 751 C C . ASN A 1 91 ? -43.455 28.001 30.313 1.00 56.66 91 ASN A C 1
ATOM 753 O O . ASN A 1 91 ? -44.615 28.343 30.075 1.00 56.66 91 ASN A O 1
ATOM 757 N N . ALA A 1 92 ? -43.181 27.265 31.393 1.00 57.47 92 ALA A N 1
ATOM 758 C CA . ALA A 1 92 ? -44.155 27.189 32.489 1.00 57.47 92 ALA A CA 1
ATOM 759 C C . ALA A 1 92 ? -44.213 28.544 33.231 1.00 57.47 92 ALA A C 1
ATOM 761 O O . ALA A 1 92 ? -43.442 28.798 34.156 1.00 57.47 92 ALA A O 1
ATOM 762 N N . LYS A 1 93 ? -45.102 29.449 32.799 1.00 52.59 93 LYS A N 1
ATOM 763 C CA . LYS A 1 93 ? -45.466 30.637 33.585 1.00 52.59 93 LYS A CA 1
ATOM 764 C C . LYS A 1 93 ? -46.231 30.169 34.824 1.00 52.59 93 LYS A C 1
ATOM 766 O O . LYS A 1 93 ? -47.325 29.630 34.692 1.00 52.59 93 LYS A O 1
ATOM 771 N N . TYR A 1 94 ? -45.658 30.382 36.004 1.00 50.12 94 TYR A N 1
ATOM 772 C CA . TYR A 1 94 ? -46.414 30.340 37.252 1.00 50.12 94 TYR A CA 1
ATOM 773 C C . TYR A 1 94 ? -47.375 31.535 37.257 1.00 50.12 94 TYR A C 1
ATOM 775 O O . TYR A 1 94 ? -46.933 32.681 37.160 1.00 50.12 94 TYR A O 1
ATOM 783 N N . SER A 1 95 ? -48.675 31.239 37.269 1.00 51.94 95 SER A N 1
ATOM 784 C CA . SER A 1 95 ? -49.767 32.185 37.527 1.00 51.94 95 SER A CA 1
ATOM 785 C C . SER A 1 95 ? -49.932 32.426 39.017 1.00 51.94 95 SER A C 1
ATOM 787 O O . SER A 1 95 ? -49.923 31.401 39.739 1.00 51.94 95 SER A O 1
#

Radius of gyration: 25.85 Å; chains: 1; bounding box: 62×46×64 Å

Sequence (95 aa):
YFHPFPNASSYHLMNWFYSESNSKTLGQLDRLVQQVILKPDFKCEDLIKFHANRESQRLDVLKDKVLADSLFQAADGWYKINLSIPVPFENAKYS

pLDDT: mean 80.71, std 11.93, range [50.12, 94.38]